Protein AF-A0A161MHH9-F1 (afdb_monomer_lite)

Sequence (127 aa):
YSMPCRKWLFSYLLRFGYIRGVFGSSETMMTHTGTCDDVPEHMFDSVAALCGGGPAYVYMVIESLADGAVRCGVPRDLALKLASQTIVGAGKMVLETGKHPGQLKDEVCSPAGTTITAVHELEKSGI

pLDDT: mean 80.11, std 20.92, range [27.95, 97.62]

Organism: Triatoma infestans (NCBI:txid30076)

Structure (mmCIF, N/CA/C/O backbone):
data_AF-A0A161MHH9-F1
#
_entry.id   AF-A0A161MHH9-F1
#
loop_
_atom_site.group_PDB
_atom_site.id
_atom_site.type_symbol
_atom_site.label_atom_id
_atom_site.label_alt_id
_atom_site.label_comp_id
_atom_site.label_asym_id
_atom_site.label_entity_id
_atom_site.label_seq_id
_atom_site.pdbx_PDB_ins_code
_atom_site.Cartn_x
_atom_site.Cartn_y
_atom_site.Cartn_z
_atom_site.occupancy
_atom_site.B_iso_or_equiv
_atom_site.auth_seq_id
_atom_site.auth_comp_id
_atom_site.auth_asym_id
_atom_site.auth_atom_id
_atom_site.pdbx_PDB_model_num
ATOM 1 N N . TYR A 1 1 ? -11.184 -4.318 -25.543 1.00 39.19 1 TYR A N 1
ATOM 2 C CA . TYR A 1 1 ? -11.174 -3.171 -24.617 1.00 39.19 1 TYR A CA 1
ATOM 3 C C . TYR A 1 1 ? -10.759 -1.927 -25.382 1.00 39.19 1 TYR A C 1
ATOM 5 O O . TYR A 1 1 ? -9.670 -1.888 -25.939 1.00 39.19 1 TYR A O 1
ATOM 13 N N . SER A 1 2 ? -11.719 -1.015 -25.554 1.00 31.48 2 SER A N 1
ATOM 14 C CA . SER A 1 2 ? -11.681 0.097 -26.510 1.00 31.48 2 SER A CA 1
ATOM 15 C C . SER A 1 2 ? -10.672 1.183 -26.114 1.00 31.48 2 SER A C 1
ATOM 17 O O . SER A 1 2 ? -10.205 1.247 -24.982 1.00 31.48 2 SER A O 1
ATOM 19 N N . MET A 1 3 ? -10.338 2.027 -27.084 1.00 36.03 3 MET A N 1
ATOM 20 C CA . MET A 1 3 ? -9.195 2.936 -27.173 1.00 36.03 3 MET A CA 1
ATOM 21 C C . MET A 1 3 ? -9.117 4.190 -26.253 1.00 36.03 3 MET A C 1
ATOM 23 O O . MET A 1 3 ? -8.106 4.886 -26.384 1.00 36.03 3 MET A O 1
ATOM 27 N N . PRO A 1 4 ? -10.031 4.533 -25.310 1.00 34.28 4 PRO A N 1
ATOM 28 C CA . PRO A 1 4 ? -9.840 5.723 -24.464 1.00 34.28 4 PRO A CA 1
ATOM 29 C C . PRO A 1 4 ? -8.626 5.652 -23.523 1.00 34.28 4 PRO A C 1
ATOM 31 O O . PRO A 1 4 ? -8.024 6.682 -23.224 1.00 34.28 4 PRO A O 1
ATOM 34 N N . CYS A 1 5 ? -8.221 4.451 -23.088 1.00 37.31 5 CYS A N 1
ATOM 35 C CA . CYS A 1 5 ? -7.142 4.294 -22.108 1.00 37.31 5 CYS A CA 1
ATOM 36 C C . CYS A 1 5 ? -5.749 4.621 -22.661 1.00 37.31 5 CYS A C 1
ATOM 38 O O . CYS A 1 5 ? -4.925 5.119 -21.905 1.00 37.31 5 CYS A O 1
ATOM 40 N N . ARG A 1 6 ? -5.467 4.421 -23.960 1.00 35.59 6 ARG A N 1
ATOM 41 C CA . ARG A 1 6 ? -4.095 4.575 -24.500 1.00 35.59 6 ARG A CA 1
ATOM 42 C C . ARG A 1 6 ? -3.558 6.006 -24.426 1.00 35.59 6 ARG A C 1
ATOM 44 O O . ARG A 1 6 ? -2.373 6.181 -24.171 1.00 35.59 6 ARG A O 1
ATOM 51 N N . LYS A 1 7 ? -4.404 7.026 -24.619 1.00 27.95 7 LYS A N 1
ATOM 52 C CA . LYS A 1 7 ? -3.964 8.437 -24.575 1.00 27.95 7 LYS A CA 1
ATOM 53 C C . LYS A 1 7 ? -3.684 8.924 -23.151 1.00 27.95 7 LYS A C 1
ATOM 55 O O . LYS A 1 7 ? -2.758 9.703 -22.953 1.00 27.95 7 LYS A O 1
ATOM 60 N N . TRP A 1 8 ? -4.440 8.430 -22.171 1.00 35.22 8 TRP A N 1
ATOM 61 C CA . TRP A 1 8 ? -4.188 8.709 -20.755 1.00 35.22 8 TRP A CA 1
ATOM 62 C C . TRP A 1 8 ? -2.962 7.944 -20.241 1.00 35.22 8 TRP A C 1
ATOM 64 O O . TRP A 1 8 ? -2.106 8.545 -19.598 1.00 35.22 8 TRP A O 1
ATOM 74 N N . LEU A 1 9 ? -2.818 6.667 -20.622 1.00 44.84 9 LEU A N 1
ATOM 75 C CA . LEU A 1 9 ? -1.654 5.831 -20.304 1.00 44.84 9 LEU A CA 1
ATOM 76 C C . LEU A 1 9 ? -0.351 6.482 -20.771 1.00 44.84 9 LEU A C 1
ATOM 78 O O . LEU A 1 9 ? 0.579 6.588 -19.987 1.00 44.84 9 LEU A O 1
ATOM 82 N N . PHE A 1 10 ? -0.293 6.963 -22.018 1.00 36.94 10 PHE A N 1
ATOM 83 C CA . PHE A 1 10 ? 0.929 7.554 -22.573 1.00 36.94 10 PHE A CA 1
ATOM 84 C C . PHE A 1 10 ? 1.328 8.844 -21.846 1.00 36.94 10 PHE A C 1
ATOM 86 O O . PHE A 1 10 ? 2.498 9.030 -21.529 1.00 36.94 10 PHE A O 1
ATOM 93 N N . SER A 1 11 ? 0.365 9.714 -21.520 1.00 36.44 11 SER A N 1
ATOM 94 C CA . SER A 1 11 ? 0.652 10.953 -20.787 1.00 36.44 11 SER A CA 1
ATOM 95 C C . SER A 1 11 ? 1.033 10.714 -19.322 1.00 36.44 11 SER A C 1
ATOM 97 O O . SER A 1 11 ? 1.737 11.549 -18.763 1.00 36.44 11 SER A O 1
ATOM 99 N N . TYR A 1 12 ? 0.572 9.629 -18.690 1.00 44.78 12 TYR A N 1
ATOM 100 C CA . TYR A 1 12 ? 0.880 9.308 -17.290 1.00 44.78 12 TYR A CA 1
ATOM 101 C C . TYR A 1 12 ? 2.180 8.497 -17.159 1.00 44.78 12 TYR A C 1
ATOM 103 O O . TYR A 1 12 ? 3.005 8.804 -16.303 1.00 44.78 12 TYR A O 1
ATOM 111 N N . LEU A 1 13 ? 2.417 7.543 -18.068 1.00 45.84 13 LEU A N 1
ATOM 112 C CA . LEU A 1 13 ? 3.664 6.774 -18.176 1.00 45.84 13 LEU A CA 1
ATOM 113 C C . LEU A 1 13 ? 4.859 7.670 -18.537 1.00 45.84 13 LEU A C 1
ATOM 115 O O . LEU A 1 13 ? 5.917 7.525 -17.936 1.00 45.84 13 LEU A O 1
ATOM 119 N N . LEU A 1 14 ? 4.689 8.653 -19.434 1.00 44.50 14 LEU A N 1
ATOM 120 C CA . LEU A 1 14 ? 5.736 9.642 -19.744 1.00 44.50 14 LEU A CA 1
ATOM 121 C C . LEU A 1 14 ? 6.009 10.615 -18.586 1.00 44.50 14 LEU A C 1
ATOM 123 O O . LEU A 1 14 ? 7.119 11.124 -18.449 1.00 44.50 14 LEU A O 1
ATOM 127 N N . ARG A 1 15 ? 5.007 10.883 -17.740 1.00 41.09 15 ARG A N 1
ATOM 128 C CA . ARG A 1 15 ? 5.143 11.799 -16.597 1.00 41.09 15 ARG A CA 1
ATOM 129 C C . ARG A 1 15 ? 5.786 11.145 -15.371 1.00 41.09 15 ARG A C 1
ATOM 131 O O . ARG A 1 15 ? 6.183 11.876 -14.476 1.00 41.09 15 ARG A O 1
ATOM 138 N N . PHE A 1 16 ? 5.909 9.815 -15.364 1.00 43.34 16 PHE A N 1
ATOM 139 C CA . PHE A 1 16 ? 6.545 9.023 -14.303 1.00 43.34 16 PH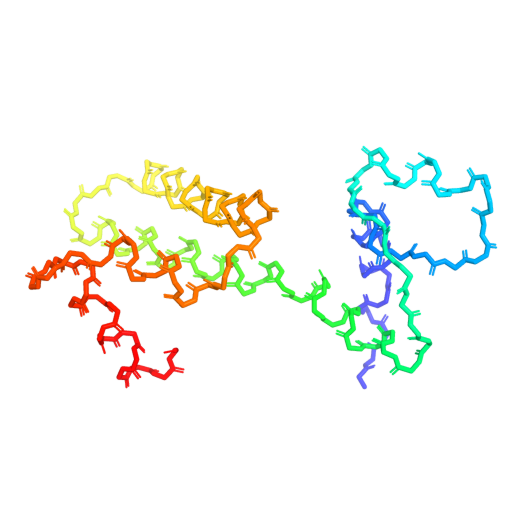E A CA 1
ATOM 140 C C . PHE A 1 16 ? 7.673 8.089 -14.796 1.00 43.34 16 PHE A C 1
ATOM 142 O O . PHE A 1 16 ? 8.205 7.318 -14.004 1.00 43.34 16 PHE A O 1
ATOM 149 N N . GLY A 1 17 ? 8.071 8.175 -16.071 1.00 48.00 17 GLY A N 1
ATOM 150 C CA . GLY A 1 17 ? 9.331 7.624 -16.586 1.00 48.00 17 GLY A CA 1
ATOM 151 C C . GLY A 1 17 ? 9.383 6.125 -16.924 1.00 48.00 17 GLY A C 1
ATOM 152 O O . GLY A 1 17 ? 10.430 5.656 -17.327 1.00 48.00 17 GLY A O 1
ATOM 153 N N . TYR A 1 18 ? 8.314 5.340 -16.839 1.00 48.50 18 TYR A N 1
ATOM 154 C CA . TYR A 1 18 ? 8.427 3.870 -16.703 1.00 48.50 18 TYR A CA 1
ATOM 155 C C . TYR A 1 18 ? 8.810 3.008 -17.941 1.00 48.50 18 TYR A C 1
ATOM 157 O O . TYR A 1 18 ? 8.583 1.800 -17.917 1.00 48.50 18 TYR A O 1
ATOM 165 N N . ILE A 1 19 ? 9.354 3.555 -19.040 1.00 47.62 19 ILE A N 1
ATOM 166 C CA . ILE A 1 19 ? 9.624 2.776 -20.276 1.00 47.62 19 ILE A CA 1
ATOM 167 C C . ILE A 1 19 ? 11.009 3.097 -20.861 1.00 47.62 19 ILE A C 1
ATOM 169 O O . ILE A 1 19 ? 11.229 4.220 -21.316 1.00 47.62 19 ILE A O 1
ATOM 173 N N . ARG A 1 20 ? 11.907 2.101 -20.962 1.00 45.06 20 ARG A N 1
ATOM 174 C CA . ARG A 1 20 ? 13.073 2.143 -21.866 1.00 45.06 20 ARG A CA 1
ATOM 175 C C . ARG A 1 20 ? 12.827 1.326 -23.140 1.00 45.06 20 ARG A C 1
ATOM 177 O O . ARG A 1 20 ? 12.329 0.204 -23.116 1.00 45.06 20 ARG A O 1
ATOM 184 N N . GLY A 1 21 ? 13.223 1.919 -24.259 1.00 37.16 21 GLY A N 1
ATOM 185 C CA . GLY A 1 21 ? 13.432 1.300 -25.564 1.00 37.16 21 GLY A CA 1
ATOM 186 C C . GLY A 1 21 ? 14.320 2.242 -26.379 1.00 37.16 21 GLY A C 1
ATOM 187 O O . GLY A 1 21 ? 14.154 3.450 -26.263 1.00 37.16 21 GLY A O 1
ATOM 188 N N . VAL A 1 22 ? 15.291 1.695 -27.121 1.00 42.59 22 VAL A N 1
ATOM 189 C CA . VAL A 1 22 ? 16.333 2.329 -27.971 1.00 42.59 22 VAL A CA 1
ATOM 190 C C . VAL A 1 22 ? 16.170 3.844 -28.248 1.00 42.59 22 VAL A C 1
ATOM 192 O O . VAL A 1 22 ? 15.843 4.256 -29.357 1.00 42.59 22 VAL A O 1
ATOM 195 N N . PHE A 1 23 ? 16.443 4.698 -27.259 1.00 43.78 23 PHE A N 1
ATOM 196 C CA . PHE A 1 23 ? 16.444 6.158 -27.409 1.00 43.78 23 PHE A CA 1
ATOM 197 C C . PHE A 1 23 ? 17.538 6.768 -26.521 1.00 43.78 23 PHE A C 1
ATOM 199 O O . PHE A 1 23 ? 17.275 7.282 -25.436 1.00 43.78 23 PHE A O 1
ATOM 206 N N . GLY A 1 24 ? 18.788 6.718 -26.994 1.00 44.09 24 GLY A N 1
ATOM 207 C CA . GLY A 1 24 ? 19.966 7.135 -26.219 1.00 44.09 24 GLY A CA 1
ATOM 208 C C . GLY A 1 24 ? 19.958 8.588 -25.718 1.00 44.09 24 GLY A C 1
ATOM 209 O O . GLY A 1 24 ? 20.624 8.886 -24.737 1.00 44.09 24 GLY A O 1
ATOM 210 N N . SER A 1 25 ? 19.200 9.494 -26.342 1.00 49.91 25 SER A N 1
ATOM 211 C CA . SER A 1 25 ? 19.061 10.897 -25.909 1.00 49.91 25 SER A CA 1
ATOM 212 C C . SER A 1 25 ? 17.768 11.191 -25.137 1.00 49.91 25 SER A C 1
ATOM 214 O O . SER A 1 25 ? 17.690 12.200 -24.440 1.00 49.91 25 SER A O 1
ATOM 216 N N . SER A 1 26 ? 16.748 10.335 -25.239 1.00 56.34 26 SER A N 1
ATOM 217 C CA . SER A 1 26 ? 15.442 10.560 -24.596 1.00 56.34 26 SER A CA 1
ATOM 218 C C . SER A 1 26 ? 15.384 10.004 -23.177 1.00 56.34 26 SER A C 1
ATOM 220 O O . SER A 1 26 ? 14.631 10.513 -22.353 1.00 56.34 26 SER A O 1
ATOM 222 N N . GLU A 1 27 ? 16.214 9.010 -22.871 1.00 58.84 27 GLU A N 1
ATOM 223 C CA . GLU A 1 27 ? 16.301 8.416 -21.539 1.00 58.84 27 GLU A CA 1
ATOM 224 C C . GLU A 1 27 ? 16.670 9.454 -20.471 1.00 58.84 27 GLU A C 1
ATOM 226 O O . GLU A 1 27 ? 16.003 9.556 -19.446 1.00 58.84 27 GLU A O 1
ATOM 231 N N . THR A 1 28 ? 17.651 10.317 -20.755 1.00 63.88 28 THR A N 1
ATOM 232 C CA . THR A 1 28 ? 18.076 11.379 -19.830 1.00 63.88 28 THR A CA 1
ATOM 233 C C . THR A 1 28 ? 16.928 12.328 -19.483 1.00 63.88 28 THR A C 1
ATOM 235 O O . THR A 1 28 ? 16.841 12.799 -18.354 1.00 63.88 28 THR A O 1
ATOM 238 N N . MET A 1 29 ? 16.012 12.585 -20.424 1.00 72.56 29 MET A N 1
ATOM 239 C CA . MET A 1 29 ? 14.842 13.432 -20.176 1.00 72.56 29 MET A CA 1
ATOM 240 C C . MET A 1 29 ? 13.800 12.740 -19.288 1.00 72.56 29 MET A C 1
ATOM 242 O O . MET A 1 29 ? 13.165 13.408 -18.475 1.00 72.56 29 MET A O 1
ATOM 246 N N . MET A 1 30 ? 13.616 11.425 -19.435 1.00 69.31 30 MET A N 1
ATOM 247 C CA . MET A 1 30 ? 12.617 10.659 -18.679 1.00 69.31 30 MET A CA 1
ATOM 248 C C . MET A 1 30 ? 13.069 10.356 -17.247 1.00 69.31 30 MET A C 1
ATOM 250 O O . MET A 1 30 ? 12.257 10.416 -16.326 1.00 69.31 30 MET A O 1
ATOM 254 N N . THR A 1 31 ? 14.369 10.152 -17.023 1.00 72.31 31 THR A N 1
ATOM 255 C CA . THR A 1 31 ? 14.920 9.938 -15.674 1.00 72.31 31 THR A CA 1
ATOM 256 C C . THR A 1 31 ? 14.722 11.157 -14.759 1.00 72.31 31 THR A C 1
ATOM 258 O O . THR A 1 31 ? 14.723 11.032 -13.538 1.00 72.31 31 THR A O 1
ATOM 261 N N . HIS A 1 32 ? 14.494 12.354 -15.313 1.00 77.94 32 HIS A N 1
ATOM 262 C CA . HIS A 1 32 ? 14.159 13.538 -14.512 1.00 77.94 32 HIS A CA 1
ATOM 263 C C . HIS A 1 32 ? 12.730 13.525 -13.944 1.00 77.94 32 HIS A C 1
ATOM 265 O O . HIS A 1 32 ? 12.462 14.256 -12.988 1.00 77.94 32 HIS A O 1
ATOM 271 N N . THR A 1 33 ? 11.810 12.737 -14.510 1.00 78.06 33 THR A N 1
ATOM 272 C CA . THR A 1 33 ? 10.408 12.662 -14.064 1.00 78.06 33 THR A CA 1
ATOM 273 C C . THR A 1 33 ? 10.083 11.385 -13.289 1.00 78.06 33 THR A C 1
ATOM 275 O O . THR A 1 33 ? 9.038 11.325 -12.640 1.00 78.06 33 THR A O 1
ATOM 278 N N . GLY A 1 34 ? 10.966 10.384 -13.294 1.00 77.12 34 GLY A N 1
ATOM 279 C CA . GLY A 1 34 ? 10.770 9.148 -12.542 1.00 77.12 34 GLY A CA 1
ATOM 280 C C . GLY A 1 34 ? 11.833 8.087 -12.814 1.00 77.12 34 GLY A C 1
ATOM 281 O O . GLY A 1 34 ? 12.978 8.401 -13.127 1.00 77.12 34 GLY A O 1
ATOM 282 N N . THR A 1 35 ? 11.450 6.822 -12.651 1.00 79.06 35 THR A N 1
ATOM 283 C CA . THR A 1 35 ? 12.330 5.661 -12.869 1.00 79.06 35 THR A CA 1
ATOM 284 C C . THR A 1 35 ? 12.090 5.082 -14.256 1.00 79.06 35 THR A C 1
ATOM 286 O O . THR A 1 35 ? 10.944 5.026 -14.689 1.00 79.06 35 THR A O 1
ATOM 289 N N . CYS A 1 36 ? 13.159 4.679 -14.950 1.00 78.12 36 CYS A N 1
ATOM 290 C CA . CYS A 1 36 ? 13.104 4.147 -16.312 1.00 78.12 36 CYS A CA 1
ATOM 291 C C . CYS A 1 36 ? 13.831 2.802 -16.383 1.00 78.12 36 CYS A C 1
ATOM 293 O O . CYS A 1 36 ? 15.059 2.778 -16.271 1.00 78.12 36 CYS A O 1
ATOM 295 N N . ASP A 1 37 ? 13.092 1.722 -16.650 1.00 80.06 37 ASP A N 1
ATOM 296 C CA . ASP A 1 37 ? 13.617 0.354 -16.729 1.00 80.06 37 ASP A CA 1
ATOM 297 C C . ASP A 1 37 ? 13.358 -0.294 -18.100 1.00 80.06 37 ASP A C 1
ATOM 299 O O . ASP A 1 37 ? 12.393 0.035 -18.799 1.00 80.06 37 ASP A O 1
ATOM 303 N N . ASP A 1 38 ? 14.251 -1.209 -18.494 1.00 77.50 38 ASP A N 1
ATOM 304 C CA . ASP A 1 38 ? 14.163 -1.979 -19.739 1.00 77.50 38 ASP A CA 1
ATOM 305 C C . ASP A 1 38 ? 13.190 -3.142 -19.549 1.00 77.50 38 ASP A C 1
ATOM 307 O O . ASP A 1 38 ? 13.387 -4.012 -18.700 1.00 77.50 38 ASP A O 1
ATOM 311 N N . VAL A 1 39 ? 12.131 -3.163 -20.361 1.00 79.69 39 VAL A N 1
ATOM 312 C CA . VAL A 1 39 ? 11.064 -4.164 -20.277 1.00 79.69 39 VAL A CA 1
ATOM 313 C C . VAL A 1 39 ? 10.957 -4.910 -21.610 1.00 79.69 39 VAL A C 1
ATOM 315 O O . VAL A 1 39 ? 10.833 -4.273 -22.657 1.00 79.69 39 VAL A O 1
ATOM 318 N N . PRO A 1 40 ? 10.961 -6.255 -21.610 1.00 82.62 40 PRO A N 1
ATOM 319 C CA . PRO A 1 40 ? 10.707 -7.037 -22.814 1.00 82.62 40 PRO A CA 1
ATOM 320 C C . PRO A 1 40 ? 9.346 -6.703 -23.437 1.00 82.62 40 PRO A C 1
ATOM 322 O O . PRO A 1 40 ? 8.352 -6.570 -22.727 1.00 82.62 40 PRO A O 1
ATOM 325 N N . GLU A 1 41 ? 9.262 -6.667 -24.767 1.00 82.00 41 GLU A N 1
ATOM 326 C CA . GLU A 1 41 ? 8.041 -6.256 -25.482 1.00 82.00 41 GLU A CA 1
ATOM 327 C C . GLU A 1 41 ? 6.799 -7.084 -25.102 1.00 82.00 41 GLU A C 1
ATOM 329 O O . GLU A 1 41 ? 5.705 -6.548 -24.952 1.00 82.00 41 GLU A O 1
ATOM 334 N N . HIS A 1 42 ? 6.971 -8.380 -24.832 1.00 88.19 42 HIS A N 1
ATOM 335 C CA . HIS A 1 42 ? 5.877 -9.256 -24.401 1.00 88.19 42 HIS A CA 1
ATOM 336 C C . HIS A 1 42 ? 5.305 -8.914 -23.010 1.00 88.19 42 HIS A C 1
ATOM 338 O O . HIS A 1 42 ? 4.203 -9.346 -22.683 1.00 88.19 42 HIS A O 1
ATOM 344 N N . MET A 1 43 ? 6.038 -8.162 -22.182 1.00 85.75 43 MET A N 1
ATOM 345 C CA . MET A 1 43 ? 5.587 -7.705 -20.862 1.00 85.75 43 MET A CA 1
ATOM 346 C C . MET A 1 43 ? 4.941 -6.317 -20.909 1.00 85.75 43 MET A C 1
ATOM 348 O O . MET A 1 43 ? 4.415 -5.859 -19.894 1.00 85.75 43 MET A O 1
ATOM 352 N N . PHE A 1 44 ? 4.958 -5.644 -22.063 1.00 84.69 44 PHE A N 1
ATOM 353 C CA . PHE A 1 44 ? 4.567 -4.242 -22.170 1.00 84.69 44 PHE A CA 1
ATOM 354 C C . PHE A 1 44 ? 3.113 -3.999 -21.756 1.00 84.69 44 PHE A C 1
ATOM 356 O O . PHE A 1 44 ? 2.846 -3.082 -20.984 1.00 84.69 44 PHE A O 1
ATOM 363 N N . ASP A 1 45 ? 2.179 -4.850 -22.190 1.00 83.94 45 ASP A N 1
ATOM 364 C CA . ASP A 1 45 ? 0.765 -4.727 -21.814 1.00 83.94 45 ASP A CA 1
ATOM 365 C C . ASP A 1 45 ? 0.558 -4.891 -20.298 1.00 83.94 45 ASP A C 1
ATOM 367 O O . ASP A 1 45 ? -0.207 -4.141 -19.685 1.00 83.94 45 ASP A O 1
ATOM 371 N N . SER A 1 46 ? 1.281 -5.825 -19.674 1.00 88.19 46 SER A N 1
ATOM 372 C CA . SER A 1 46 ? 1.214 -6.084 -18.232 1.00 88.19 46 SER A CA 1
ATOM 373 C C . SER A 1 46 ? 1.797 -4.932 -17.415 1.00 88.19 46 SER A C 1
ATOM 375 O O . SER A 1 46 ? 1.177 -4.483 -16.451 1.00 88.19 46 SER A O 1
ATOM 377 N N . VAL A 1 47 ? 2.962 -4.411 -17.813 1.00 85.06 47 VAL A N 1
ATOM 378 C CA . VAL A 1 47 ? 3.595 -3.260 -17.151 1.00 85.06 47 VAL A CA 1
ATOM 379 C C . VAL A 1 47 ? 2.748 -2.005 -17.337 1.00 85.06 47 VAL A C 1
ATOM 381 O O . VAL A 1 47 ? 2.527 -1.261 -16.387 1.00 85.06 47 VAL A O 1
ATOM 384 N N . ALA A 1 48 ? 2.183 -1.797 -18.524 1.00 83.25 48 ALA A N 1
ATOM 385 C CA . ALA A 1 48 ? 1.303 -0.669 -18.782 1.00 83.25 48 ALA A CA 1
ATOM 386 C C . ALA A 1 48 ? 0.008 -0.740 -17.950 1.00 83.25 48 ALA A C 1
ATOM 388 O O . ALA A 1 48 ? -0.455 0.289 -17.453 1.00 83.25 48 ALA A O 1
ATOM 389 N N . ALA A 1 49 ? -0.555 -1.937 -17.747 1.00 85.75 49 ALA A N 1
ATOM 390 C CA . ALA A 1 49 ? -1.693 -2.143 -16.853 1.00 85.75 49 ALA A CA 1
ATOM 391 C C . ALA A 1 49 ? -1.328 -1.872 -15.384 1.00 85.75 49 ALA A C 1
ATOM 393 O O . ALA A 1 49 ? -2.075 -1.180 -14.690 1.00 85.75 49 ALA A O 1
ATOM 394 N N . LEU A 1 50 ? -0.164 -2.346 -14.929 1.00 86.69 50 LEU A N 1
ATOM 395 C CA . LEU A 1 50 ? 0.342 -2.102 -13.578 1.00 86.69 50 LEU A CA 1
ATOM 396 C C . LEU A 1 50 ? 0.588 -0.610 -13.323 1.00 86.69 50 LEU A C 1
ATOM 398 O O . LEU A 1 50 ? 0.068 -0.058 -12.361 1.00 86.69 50 LEU A O 1
ATOM 402 N N . CYS A 1 51 ? 1.349 0.060 -14.183 1.00 85.62 51 CYS A N 1
ATOM 403 C CA . CYS A 1 51 ? 1.731 1.458 -13.997 1.00 85.62 51 CYS A CA 1
ATOM 404 C C . CYS A 1 51 ? 0.567 2.425 -14.265 1.00 85.62 51 CYS A C 1
ATOM 406 O O . CYS A 1 51 ? 0.456 3.460 -13.613 1.00 85.62 51 CYS A O 1
ATOM 408 N N . GLY A 1 52 ? -0.310 2.099 -15.217 1.00 83.88 52 GLY A N 1
ATOM 409 C CA . GLY A 1 52 ? -1.465 2.928 -15.551 1.00 83.88 52 GLY A CA 1
ATOM 410 C C . GLY A 1 52 ? -2.643 2.758 -14.591 1.00 83.88 52 GLY A C 1
ATOM 411 O O . GLY A 1 52 ? -3.299 3.740 -14.253 1.00 83.88 52 GLY A O 1
ATOM 412 N N . GLY A 1 53 ? -2.915 1.525 -14.153 1.00 87.19 53 GLY A N 1
ATOM 413 C CA . GLY A 1 53 ? -4.016 1.196 -13.240 1.00 87.19 53 GLY A CA 1
ATOM 414 C C . GLY A 1 53 ? -3.625 1.193 -11.760 1.00 87.19 53 GLY A C 1
ATOM 415 O O . GLY A 1 53 ? -4.469 1.460 -10.908 1.00 87.19 53 GLY A O 1
ATOM 416 N N . GLY A 1 54 ? -2.350 0.955 -11.447 1.00 88.06 54 GLY A N 1
ATOM 417 C CA . GLY A 1 54 ? -1.806 0.879 -10.089 1.00 88.06 54 GLY A CA 1
ATOM 418 C C . GLY A 1 54 ? -2.183 2.051 -9.181 1.00 88.06 54 GLY A C 1
ATOM 419 O O . GLY A 1 54 ? -2.648 1.805 -8.065 1.00 88.06 54 GLY A O 1
ATOM 420 N N . PRO A 1 55 ? -2.081 3.316 -9.638 1.00 91.50 55 PRO A N 1
ATOM 421 C CA . PRO A 1 55 ? -2.479 4.465 -8.830 1.00 91.50 55 PRO A CA 1
ATOM 422 C C . PRO A 1 55 ? -3.939 4.416 -8.365 1.00 91.50 55 PRO A C 1
ATOM 424 O O . PRO A 1 55 ? -4.227 4.848 -7.254 1.00 91.50 55 PRO A O 1
ATOM 427 N N . ALA A 1 56 ? -4.855 3.845 -9.156 1.00 92.25 56 ALA A N 1
ATOM 428 C CA . ALA A 1 56 ? -6.261 3.736 -8.766 1.00 92.25 56 ALA A CA 1
ATOM 429 C C . ALA A 1 56 ? -6.444 2.832 -7.537 1.00 92.25 56 ALA A C 1
ATOM 431 O O . ALA A 1 56 ? -7.182 3.186 -6.620 1.00 92.25 56 ALA A O 1
ATOM 432 N N . TYR A 1 57 ? -5.727 1.706 -7.476 1.00 91.06 57 TYR A N 1
ATOM 433 C CA . TYR A 1 57 ? -5.743 0.828 -6.302 1.00 91.06 57 TYR A CA 1
ATOM 434 C C . TYR A 1 57 ? -5.151 1.529 -5.077 1.00 91.06 57 TYR A C 1
ATOM 436 O O . TYR A 1 57 ? -5.689 1.428 -3.979 1.00 91.06 57 TYR A O 1
ATOM 444 N N . VAL A 1 58 ? -4.082 2.304 -5.269 1.00 94.69 58 VAL A N 1
ATOM 445 C CA . VAL A 1 58 ? -3.452 3.062 -4.183 1.00 94.69 58 VAL A CA 1
ATOM 446 C C . VAL A 1 58 ? -4.376 4.163 -3.653 1.00 94.69 58 VAL A C 1
ATOM 448 O O . VAL A 1 58 ? -4.462 4.343 -2.439 1.00 94.69 58 VAL A O 1
ATOM 451 N N . TYR A 1 59 ? -5.115 4.864 -4.517 1.00 95.12 59 TYR A N 1
ATOM 452 C CA . TYR A 1 59 ? -6.102 5.858 -4.080 1.00 95.12 59 TYR A CA 1
ATOM 453 C C . TYR A 1 59 ? -7.212 5.232 -3.232 1.00 95.12 59 TYR A C 1
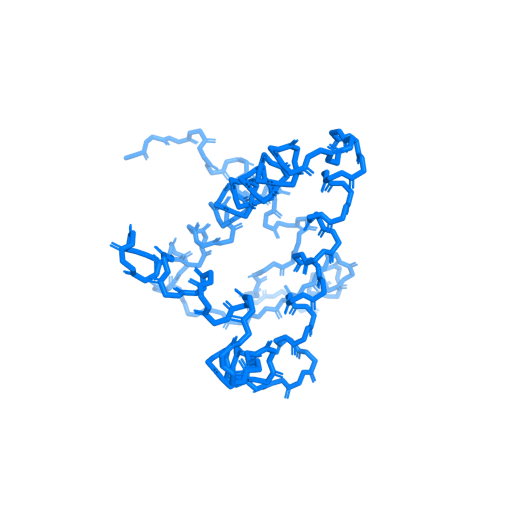ATOM 455 O O . TYR A 1 59 ? -7.539 5.780 -2.181 1.00 95.12 59 TYR A O 1
ATOM 463 N N . MET A 1 60 ? -7.706 4.051 -3.619 1.00 95.25 60 MET A N 1
ATOM 464 C CA . MET A 1 60 ? -8.681 3.294 -2.822 1.00 95.25 60 MET A CA 1
ATOM 465 C C . MET A 1 60 ? -8.140 2.941 -1.430 1.00 95.25 60 MET A C 1
ATOM 467 O O . MET A 1 60 ? -8.857 3.057 -0.435 1.00 95.25 60 MET A O 1
ATOM 471 N N . VAL A 1 61 ? -6.866 2.544 -1.333 1.00 95.00 61 VAL A N 1
ATOM 472 C CA . VAL A 1 61 ? -6.220 2.254 -0.042 1.00 95.00 61 VAL A CA 1
ATOM 473 C C . VAL A 1 61 ? -6.106 3.519 0.813 1.00 95.00 61 VAL A C 1
ATOM 475 O O . VAL A 1 61 ? -6.432 3.479 1.997 1.00 95.00 61 VAL A O 1
ATOM 478 N N . ILE A 1 62 ? -5.691 4.652 0.235 1.00 96.12 62 ILE A N 1
ATOM 479 C CA . ILE A 1 62 ? -5.579 5.931 0.961 1.00 96.12 62 ILE A CA 1
ATOM 480 C C . ILE A 1 62 ? -6.938 6.363 1.517 1.00 96.12 62 ILE A C 1
ATOM 482 O O . ILE A 1 62 ? -7.028 6.747 2.685 1.00 96.12 62 ILE A O 1
ATOM 486 N N . GLU A 1 63 ? -7.989 6.285 0.702 1.00 95.94 63 GLU A N 1
ATOM 487 C CA . GLU A 1 63 ? -9.349 6.634 1.111 1.00 95.94 63 GLU A CA 1
ATOM 488 C C . GLU A 1 63 ? -9.841 5.722 2.242 1.00 95.94 63 GLU A C 1
ATOM 490 O O . GLU A 1 63 ? -10.285 6.216 3.279 1.00 95.94 63 GLU A O 1
ATOM 495 N N . SER A 1 64 ? -9.642 4.407 2.105 1.00 94.94 64 SER A N 1
ATOM 496 C CA . SER A 1 64 ? -10.044 3.414 3.111 1.00 94.94 64 SER A CA 1
ATOM 497 C C . SER A 1 64 ? -9.309 3.597 4.447 1.00 94.94 64 SER A C 1
ATOM 499 O O . SER A 1 64 ? -9.912 3.503 5.518 1.00 94.94 64 SER A O 1
ATOM 501 N N . LEU A 1 65 ? -8.007 3.906 4.408 1.00 95.38 65 LEU A N 1
ATOM 502 C CA . LEU A 1 65 ? -7.219 4.224 5.604 1.00 95.38 65 LEU A CA 1
ATOM 503 C C . LEU A 1 65 ? -7.723 5.503 6.282 1.00 95.38 65 LEU A C 1
ATOM 505 O O . LEU A 1 65 ? -7.837 5.556 7.510 1.00 95.38 65 LEU A O 1
ATOM 509 N N . ALA A 1 66 ? -8.046 6.528 5.492 1.00 96.94 66 ALA A N 1
ATOM 510 C CA . ALA A 1 66 ? -8.582 7.774 6.016 1.00 96.94 66 ALA A CA 1
ATOM 511 C C . ALA A 1 66 ? -9.978 7.580 6.631 1.00 96.94 66 ALA A C 1
ATOM 513 O O . ALA A 1 66 ? -10.242 8.131 7.698 1.00 96.94 66 ALA A O 1
ATOM 514 N N . ASP A 1 67 ? -10.851 6.783 6.011 1.00 96.06 67 ASP A N 1
ATOM 515 C CA . ASP A 1 67 ? -12.166 6.415 6.555 1.00 96.06 67 ASP A CA 1
ATOM 516 C C . ASP A 1 67 ? -12.043 5.690 7.899 1.00 96.06 67 ASP A C 1
ATOM 518 O O . ASP A 1 67 ? -12.739 6.030 8.861 1.00 96.06 67 ASP A O 1
ATOM 522 N N . GLY A 1 68 ? -11.108 4.740 7.998 1.00 94.75 68 GLY A N 1
ATOM 523 C CA . GLY A 1 68 ? -10.805 4.046 9.249 1.00 94.75 68 GLY A CA 1
ATOM 524 C C . GLY A 1 68 ? -10.374 5.007 10.361 1.00 94.75 68 GLY A C 1
ATOM 525 O O . GLY A 1 68 ? -10.878 4.928 11.481 1.00 94.75 68 GLY A O 1
ATOM 526 N N . ALA A 1 69 ? -9.501 5.969 10.051 1.00 96.00 69 ALA A N 1
ATOM 527 C CA . ALA A 1 69 ? -9.056 6.974 11.015 1.00 96.00 69 ALA A CA 1
ATOM 528 C C . ALA A 1 69 ? -10.185 7.935 11.435 1.00 96.00 69 ALA A C 1
ATOM 530 O O . ALA A 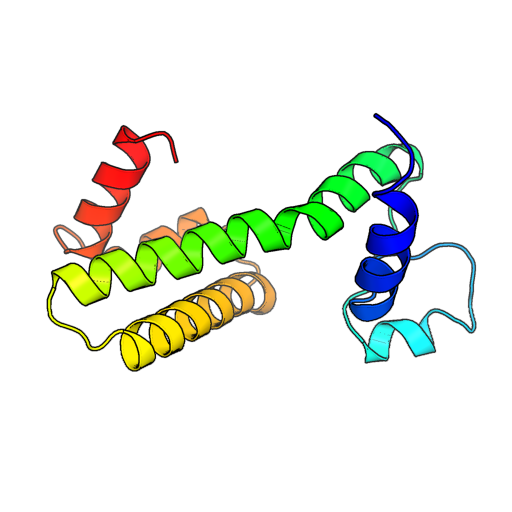1 69 ? -10.301 8.268 12.617 1.00 96.00 69 ALA A O 1
ATOM 531 N N . VAL A 1 70 ? -11.052 8.342 10.501 1.00 97.62 70 VAL A N 1
ATOM 532 C CA . VAL A 1 70 ? -12.232 9.175 10.799 1.00 97.62 70 VAL A CA 1
ATOM 533 C C . VAL A 1 70 ? -13.198 8.447 11.726 1.00 97.62 70 VAL A C 1
ATOM 535 O O . VAL A 1 70 ? -13.691 9.043 12.683 1.00 97.62 70 VAL A O 1
ATOM 538 N N . ARG A 1 71 ? -13.417 7.144 11.513 1.00 96.00 71 ARG A N 1
ATOM 539 C CA . ARG A 1 71 ? -14.236 6.314 12.409 1.00 96.00 71 ARG A CA 1
ATOM 540 C C . ARG A 1 71 ? -13.683 6.272 13.838 1.00 96.00 71 ARG A C 1
ATOM 542 O O . ARG A 1 71 ? -14.458 6.150 14.782 1.00 96.00 71 ARG A O 1
ATOM 549 N N . CYS A 1 72 ? -12.371 6.420 13.997 1.00 94.75 72 CYS A N 1
ATOM 550 C CA . CYS A 1 72 ? -11.693 6.523 15.289 1.00 94.75 72 CYS A CA 1
ATOM 551 C C . CYS A 1 72 ? -11.637 7.961 15.853 1.00 94.75 72 CYS A C 1
ATOM 553 O O . CYS A 1 72 ? -11.031 8.172 16.901 1.00 94.75 72 CYS A O 1
ATOM 555 N N . GLY A 1 73 ? -12.254 8.946 15.187 1.00 95.94 73 GLY A N 1
ATOM 556 C CA . GLY A 1 73 ? -12.368 10.332 15.657 1.00 95.94 73 GLY A CA 1
ATOM 557 C C . GLY A 1 73 ? -11.337 11.315 15.090 1.00 95.94 73 GLY A C 1
ATOM 558 O O . GLY A 1 73 ? -11.279 12.457 15.545 1.00 95.94 73 GLY A O 1
ATOM 559 N N . VAL A 1 74 ? -10.522 10.918 14.107 1.00 96.56 74 VAL A N 1
ATOM 560 C CA . VAL A 1 74 ? -9.543 11.818 13.471 1.00 96.56 74 VAL A CA 1
ATOM 561 C C . VAL A 1 74 ? -10.241 12.739 12.455 1.00 96.56 74 VAL A C 1
ATOM 563 O O . VAL A 1 74 ? -11.035 12.256 11.648 1.00 96.56 74 VAL A O 1
ATOM 566 N N . PRO A 1 75 ? -9.942 14.053 12.415 1.00 97.56 75 PRO A N 1
ATOM 567 C CA . PRO A 1 75 ? -10.470 14.942 11.381 1.00 97.56 75 PRO A CA 1
ATOM 568 C C . PRO A 1 75 ? -10.100 14.472 9.968 1.00 97.56 75 PRO A C 1
ATOM 570 O O . PRO A 1 75 ? -8.954 14.098 9.719 1.00 97.56 75 PRO A O 1
ATOM 573 N N . ARG A 1 76 ? -11.050 14.546 9.028 1.00 96.19 76 ARG A N 1
ATOM 574 C CA . ARG A 1 76 ? -10.908 14.025 7.654 1.00 96.19 76 ARG A CA 1
ATOM 575 C C . ARG A 1 76 ? -9.659 14.525 6.931 1.00 96.19 76 ARG A C 1
ATOM 577 O O . ARG A 1 76 ? -8.930 13.719 6.357 1.00 96.19 76 ARG A O 1
ATOM 584 N N . ASP A 1 77 ? -9.383 15.823 7.004 1.00 96.50 77 ASP A N 1
ATOM 585 C CA . ASP A 1 77 ? -8.234 16.429 6.321 1.00 96.50 77 ASP A CA 1
ATOM 586 C C . ASP A 1 77 ? -6.902 15.915 6.877 1.00 96.50 77 ASP A C 1
ATOM 588 O O . ASP A 1 77 ? -5.960 15.635 6.131 1.00 96.50 77 ASP A O 1
ATOM 592 N N . LEU A 1 78 ? -6.833 15.733 8.200 1.00 96.69 78 LEU A N 1
ATOM 593 C CA . LEU A 1 78 ? -5.660 15.167 8.855 1.00 96.69 78 LEU A CA 1
ATOM 594 C C . LEU A 1 78 ? -5.511 13.679 8.518 1.00 96.69 78 LEU A C 1
ATOM 596 O O . LEU A 1 78 ? -4.407 13.239 8.206 1.00 96.69 78 LEU A O 1
ATOM 600 N N . ALA A 1 79 ? -6.610 12.924 8.528 1.00 97.06 79 ALA A N 1
ATOM 601 C CA . ALA A 1 79 ? -6.627 11.507 8.183 1.00 97.06 79 ALA A CA 1
ATOM 602 C C . ALA A 1 79 ? -6.113 11.259 6.756 1.00 97.06 79 ALA A C 1
ATOM 604 O O . ALA A 1 79 ? -5.227 10.430 6.567 1.00 97.06 79 ALA A O 1
ATOM 605 N N . LEU A 1 80 ? -6.592 12.025 5.769 1.00 97.44 80 LEU A N 1
ATOM 606 C CA . LEU A 1 80 ? -6.130 11.931 4.379 1.00 97.44 80 LEU A CA 1
ATOM 607 C C . LEU A 1 80 ? -4.647 12.274 4.243 1.00 97.44 80 LEU A C 1
ATOM 609 O O . LEU A 1 80 ? -3.907 11.569 3.552 1.00 97.44 80 LEU A O 1
ATOM 613 N N . LYS A 1 81 ? -4.196 13.334 4.923 1.00 97.06 81 LYS A N 1
ATOM 614 C CA . LYS A 1 81 ? -2.788 13.741 4.910 1.00 97.06 81 LYS A CA 1
ATOM 615 C C . LYS A 1 81 ? -1.884 12.650 5.483 1.00 97.06 81 LYS A C 1
ATOM 617 O O . LYS A 1 81 ? -0.869 12.320 4.873 1.00 97.06 81 LYS A O 1
ATOM 622 N N . LEU A 1 82 ? -2.249 12.093 6.638 1.00 96.75 82 LEU A N 1
ATOM 623 C CA . LEU A 1 82 ? -1.473 11.042 7.295 1.00 96.75 82 LEU A CA 1
ATOM 624 C C . LEU A 1 82 ? -1.493 9.746 6.480 1.00 96.75 82 LEU A C 1
ATOM 626 O O . LEU A 1 82 ? -0.428 9.194 6.230 1.00 96.75 82 LEU A O 1
ATOM 630 N N . ALA A 1 83 ? -2.656 9.312 5.986 1.00 96.56 83 ALA A N 1
ATOM 631 C CA . ALA A 1 83 ? -2.774 8.123 5.140 1.00 96.56 83 ALA A CA 1
ATOM 632 C C . ALA A 1 83 ? -1.915 8.233 3.869 1.00 96.56 83 ALA A C 1
ATOM 634 O O . ALA A 1 83 ? -1.161 7.314 3.547 1.00 96.56 83 ALA A O 1
ATOM 635 N N . SER A 1 84 ? -1.957 9.384 3.192 1.00 96.12 84 SER A N 1
ATOM 636 C CA . SER A 1 84 ? -1.133 9.640 2.004 1.00 96.12 84 SER A CA 1
ATOM 637 C C . SER A 1 84 ? 0.362 9.558 2.327 1.00 96.12 84 SER A C 1
ATOM 639 O O . SER A 1 84 ? 1.126 8.918 1.604 1.00 96.12 84 SER A O 1
ATOM 641 N N . GLN A 1 85 ? 0.787 10.160 3.442 1.00 97.00 85 GLN A N 1
ATOM 642 C CA . GLN A 1 85 ? 2.183 10.124 3.873 1.00 97.00 85 GLN A CA 1
ATOM 643 C C . GLN A 1 85 ? 2.634 8.710 4.266 1.00 97.00 85 GLN A C 1
ATOM 645 O O . GLN A 1 85 ? 3.771 8.336 3.974 1.00 97.00 85 GLN A O 1
ATOM 650 N N . THR A 1 86 ? 1.758 7.917 4.887 1.00 96.12 86 THR A N 1
ATOM 651 C CA . THR A 1 86 ? 2.030 6.516 5.231 1.00 96.12 86 THR A CA 1
ATOM 652 C C . THR A 1 86 ? 2.312 5.687 3.983 1.00 96.12 86 THR A C 1
ATOM 654 O O . THR A 1 86 ? 3.294 4.949 3.961 1.00 96.12 86 THR A O 1
ATOM 657 N N . ILE A 1 87 ? 1.520 5.850 2.918 1.00 95.81 87 ILE A N 1
ATOM 658 C CA . ILE A 1 87 ? 1.747 5.146 1.648 1.00 95.81 87 ILE A CA 1
ATOM 659 C C . ILE A 1 87 ? 3.076 5.555 1.005 1.00 95.81 87 ILE A C 1
ATOM 661 O O . ILE A 1 87 ? 3.829 4.691 0.556 1.00 95.81 87 ILE A O 1
ATOM 665 N N . VAL A 1 88 ? 3.411 6.850 1.012 1.00 95.44 88 VAL A N 1
ATOM 666 C CA . VAL A 1 88 ? 4.714 7.325 0.516 1.00 95.44 88 VAL A CA 1
ATOM 667 C C . VAL A 1 88 ? 5.863 6.709 1.318 1.00 95.44 88 VAL A C 1
ATOM 669 O O . VAL A 1 88 ? 6.842 6.252 0.732 1.00 95.44 88 VAL A O 1
ATOM 672 N N . GLY A 1 89 ? 5.750 6.672 2.649 1.00 94.19 89 GLY A N 1
ATOM 673 C CA . GLY A 1 89 ? 6.756 6.070 3.524 1.00 94.19 89 GLY A CA 1
ATOM 674 C C . GLY A 1 89 ? 6.933 4.572 3.274 1.00 94.19 89 GLY A C 1
ATOM 675 O O . GLY A 1 89 ? 8.060 4.112 3.109 1.00 94.19 89 GLY A O 1
ATOM 676 N N . ALA A 1 90 ? 5.832 3.825 3.173 1.00 94.88 90 ALA A N 1
ATOM 677 C CA . ALA A 1 90 ? 5.862 2.391 2.897 1.00 94.88 90 ALA A CA 1
ATOM 678 C C . ALA A 1 90 ? 6.514 2.083 1.539 1.00 94.88 90 ALA A C 1
ATOM 680 O O . ALA A 1 90 ? 7.390 1.224 1.460 1.00 94.88 90 ALA A O 1
ATOM 681 N N . GLY A 1 91 ? 6.154 2.830 0.488 1.00 93.69 91 GLY A N 1
ATOM 682 C CA . GLY A 1 91 ? 6.765 2.682 -0.835 1.00 93.69 91 GLY A CA 1
ATOM 683 C C . GLY A 1 91 ? 8.267 2.976 -0.828 1.00 93.69 91 GLY A C 1
ATOM 684 O O . GLY A 1 91 ? 9.049 2.203 -1.377 1.00 93.69 91 GLY A O 1
ATOM 685 N N . LYS A 1 92 ? 8.693 4.046 -0.142 1.00 94.00 92 LYS A N 1
ATOM 686 C CA . LYS A 1 92 ? 10.119 4.370 0.011 1.00 94.00 92 LYS A CA 1
ATOM 687 C C . LYS A 1 92 ? 10.894 3.276 0.731 1.00 94.00 92 LYS A C 1
ATOM 689 O O . LYS A 1 92 ? 11.966 2.914 0.268 1.00 94.00 92 LYS A O 1
ATOM 694 N N . MET A 1 93 ? 10.344 2.706 1.804 1.00 94.38 93 MET A N 1
ATOM 695 C CA . MET A 1 93 ? 11.005 1.619 2.533 1.00 94.38 93 MET A CA 1
ATOM 696 C C . MET A 1 93 ? 11.280 0.415 1.632 1.00 94.38 93 MET A C 1
ATOM 698 O O . MET A 1 93 ? 12.366 -0.155 1.702 1.00 94.38 93 MET A O 1
ATOM 702 N N . VAL A 1 94 ? 10.342 0.050 0.756 1.00 94.62 94 VAL A N 1
ATOM 703 C CA . VAL A 1 94 ? 10.548 -1.047 -0.205 1.00 94.62 94 VAL A CA 1
ATOM 704 C C . VAL A 1 94 ? 11.681 -0.715 -1.180 1.00 94.62 94 VAL A C 1
ATOM 706 O O . VAL A 1 94 ? 12.574 -1.536 -1.378 1.00 94.62 94 VAL A O 1
ATOM 709 N N . LEU A 1 95 ? 11.676 0.495 -1.748 1.00 91.38 95 LEU A N 1
ATOM 710 C CA . LEU A 1 95 ? 12.665 0.919 -2.744 1.00 91.38 95 LEU A CA 1
ATOM 711 C C . LEU A 1 95 ? 14.073 1.108 -2.157 1.00 91.38 95 LEU A C 1
ATOM 713 O O . LEU A 1 95 ? 15.053 0.730 -2.788 1.00 91.38 95 LEU A O 1
ATOM 717 N N . GLU A 1 96 ? 14.183 1.685 -0.960 1.00 93.75 96 GLU A N 1
ATOM 718 C CA . GLU A 1 96 ? 15.466 2.041 -0.343 1.00 93.75 96 GLU A CA 1
ATOM 719 C C . GLU A 1 96 ? 16.121 0.857 0.375 1.00 93.75 96 GLU A C 1
ATOM 721 O O . GLU A 1 96 ? 17.344 0.726 0.358 1.00 93.75 96 GLU A O 1
ATOM 726 N N . THR A 1 97 ? 15.332 -0.014 1.014 1.00 92.38 97 THR A N 1
ATOM 727 C CA . THR A 1 97 ? 15.894 -1.144 1.772 1.00 92.38 97 THR A CA 1
ATOM 728 C C . THR A 1 97 ? 16.134 -2.381 0.915 1.00 92.38 97 THR A C 1
ATOM 730 O O . THR A 1 97 ? 16.921 -3.239 1.312 1.00 92.38 97 THR A O 1
ATOM 733 N N . GLY A 1 98 ? 15.431 -2.517 -0.216 1.00 91.06 98 GLY A N 1
ATOM 734 C CA . GLY A 1 98 ? 15.455 -3.723 -1.047 1.00 91.06 98 GLY A CA 1
ATOM 735 C C . GLY A 1 98 ? 14.958 -4.988 -0.332 1.00 91.06 98 GLY A C 1
ATOM 736 O O . GLY A 1 98 ? 15.135 -6.094 -0.843 1.00 91.06 98 GLY A O 1
ATOM 737 N N . LYS A 1 99 ? 14.362 -4.855 0.861 1.00 93.31 99 LYS A N 1
ATOM 738 C CA . LYS A 1 99 ? 13.837 -5.981 1.638 1.00 93.31 99 LYS A CA 1
ATOM 739 C C . LYS A 1 99 ? 12.535 -6.489 1.032 1.00 93.31 99 LYS A C 1
ATOM 741 O O . LYS A 1 99 ? 11.745 -5.732 0.468 1.00 93.31 99 LYS A O 1
ATOM 746 N N . HIS A 1 100 ? 12.270 -7.777 1.227 1.00 94.44 100 HIS A N 1
ATOM 747 C CA . HIS A 1 100 ? 10.989 -8.362 0.851 1.00 94.44 100 HIS A CA 1
ATOM 748 C C . HIS A 1 100 ? 9.841 -7.675 1.625 1.00 94.44 100 HIS A C 1
ATOM 750 O O . HIS A 1 100 ? 9.957 -7.520 2.845 1.00 94.44 100 HIS A O 1
ATOM 756 N N . PRO A 1 101 ? 8.709 -7.312 0.988 1.00 92.81 101 PRO A N 1
ATOM 757 C CA . PRO A 1 101 ? 7.593 -6.650 1.671 1.00 92.81 101 PRO A CA 1
ATOM 758 C C . PRO A 1 101 ? 7.060 -7.419 2.887 1.00 92.81 101 PRO A C 1
ATOM 760 O O . PRO A 1 101 ? 6.678 -6.808 3.879 1.00 92.81 101 PRO A O 1
ATOM 763 N N . GLY A 1 102 ? 7.099 -8.757 2.852 1.00 93.19 102 GLY A N 1
ATOM 764 C CA . GLY A 1 102 ? 6.747 -9.593 4.006 1.00 93.19 102 GLY A CA 1
ATOM 765 C C . GLY A 1 102 ? 7.665 -9.377 5.214 1.00 93.19 102 GLY A C 1
ATOM 766 O O . GLY A 1 102 ? 7.184 -9.316 6.335 1.00 93.19 102 GLY A O 1
ATOM 767 N N . GLN A 1 103 ? 8.961 -9.148 4.990 1.00 94.25 103 GLN A N 1
ATOM 768 C CA . GLN A 1 103 ? 9.883 -8.821 6.077 1.00 94.25 103 GLN A CA 1
ATOM 769 C C . GLN A 1 103 ? 9.594 -7.427 6.648 1.00 94.25 103 GLN A C 1
ATOM 771 O O . GLN A 1 103 ? 9.581 -7.247 7.860 1.00 94.25 103 GLN A O 1
ATOM 776 N N . LEU A 1 104 ? 9.325 -6.438 5.788 1.00 93.00 104 LEU A N 1
ATOM 777 C CA . LEU A 1 104 ? 8.944 -5.094 6.240 1.00 93.00 104 LEU A CA 1
ATOM 778 C C . LEU A 1 104 ? 7.622 -5.112 7.026 1.00 93.00 104 LEU A C 1
ATOM 780 O O . LEU A 1 104 ? 7.486 -4.370 7.996 1.00 93.00 104 LEU A O 1
ATOM 784 N N . LYS A 1 105 ? 6.673 -5.982 6.645 1.00 92.56 105 LYS A N 1
ATOM 785 C CA . LYS A 1 105 ? 5.442 -6.250 7.406 1.00 92.56 105 LYS A CA 1
ATOM 786 C C . LYS A 1 105 ? 5.770 -6.763 8.808 1.00 92.56 105 LYS A C 1
ATOM 788 O O . LYS A 1 105 ? 5.241 -6.231 9.781 1.00 92.56 105 LYS A O 1
ATOM 793 N N . ASP A 1 106 ? 6.656 -7.748 8.917 1.00 92.06 106 ASP A N 1
ATOM 794 C CA . ASP A 1 106 ? 7.042 -8.335 10.203 1.00 92.06 106 ASP A CA 1
ATOM 795 C C . ASP A 1 106 ? 7.767 -7.318 11.103 1.00 92.06 106 ASP A C 1
ATOM 797 O O . ASP A 1 106 ? 7.508 -7.259 12.303 1.00 92.06 106 ASP A O 1
ATOM 801 N N . GLU A 1 107 ? 8.601 -6.446 10.526 1.00 93.00 107 GLU A N 1
ATOM 802 C CA . GLU A 1 107 ? 9.326 -5.391 11.255 1.00 93.00 107 GLU A CA 1
ATOM 803 C C . GLU A 1 107 ? 8.392 -4.358 11.919 1.00 93.00 107 GLU A C 1
ATOM 805 O O . GLU A 1 107 ? 8.745 -3.793 12.956 1.00 93.00 107 GLU A O 1
ATOM 810 N N . VAL A 1 108 ? 7.191 -4.130 11.372 1.00 92.50 108 VAL A N 1
ATOM 811 C CA . VAL A 1 108 ? 6.181 -3.221 11.956 1.00 92.50 108 VAL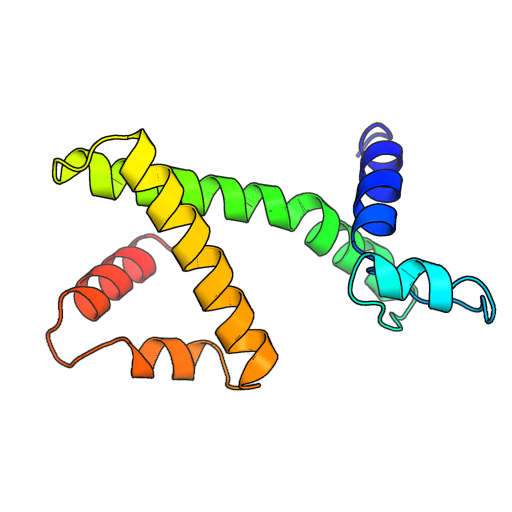 A CA 1
ATOM 812 C C . VAL A 1 108 ? 5.114 -3.940 12.793 1.00 92.50 108 VAL A C 1
ATOM 814 O O . VAL A 1 108 ? 4.318 -3.291 13.481 1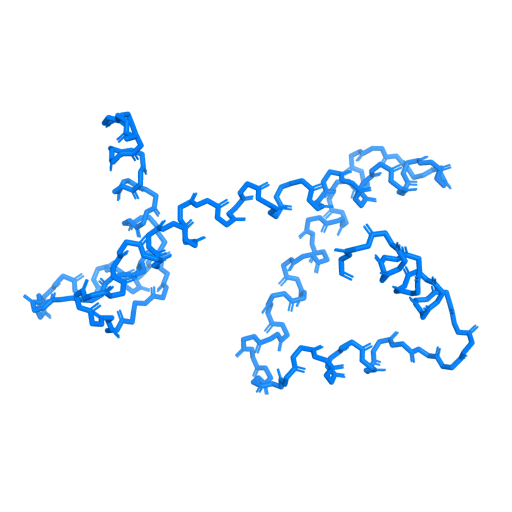.00 92.50 108 VAL A O 1
ATOM 817 N N . CYS A 1 109 ? 5.082 -5.274 12.759 1.00 91.81 109 CYS A N 1
ATOM 818 C CA . CYS A 1 109 ? 4.124 -6.094 13.493 1.00 91.81 109 CYS A CA 1
ATOM 819 C C . CYS A 1 109 ? 4.702 -6.542 14.836 1.00 91.81 109 CYS A C 1
ATOM 821 O O . CYS A 1 109 ? 5.281 -7.617 14.974 1.00 91.81 109 CYS A O 1
ATOM 823 N N . SER A 1 110 ? 4.488 -5.731 15.870 1.00 90.81 110 SER A N 1
ATOM 824 C CA . SER A 1 110 ? 4.824 -6.127 17.239 1.00 90.81 110 SER A CA 1
ATOM 825 C C . SER A 1 110 ? 3.995 -7.352 17.674 1.00 90.81 110 SER A C 1
ATOM 827 O O . SER A 1 110 ? 2.797 -7.406 17.362 1.00 90.81 110 SER A O 1
ATOM 829 N N . PRO A 1 111 ? 4.565 -8.303 18.443 1.00 85.88 111 PRO A N 1
ATOM 830 C CA . PRO A 1 111 ? 3.809 -9.429 18.991 1.00 85.88 111 PRO A CA 1
ATOM 831 C C . PRO A 1 111 ? 2.585 -8.952 19.783 1.00 85.88 111 PRO A C 1
ATOM 833 O O . PRO A 1 111 ? 2.709 -8.083 20.644 1.00 85.88 111 PRO A O 1
ATOM 836 N N . ALA A 1 112 ? 1.406 -9.505 19.476 1.00 88.12 112 ALA A N 1
ATOM 837 C CA . ALA A 1 112 ? 0.112 -9.117 20.061 1.00 88.12 112 ALA A CA 1
ATOM 838 C C . ALA A 1 112 ? -0.252 -7.615 19.933 1.00 88.12 112 ALA A C 1
ATOM 840 O O . ALA A 1 112 ? -1.098 -7.110 20.670 1.00 88.12 112 ALA A O 1
ATOM 841 N N . GLY A 1 113 ? 0.375 -6.894 18.998 1.00 90.88 113 GLY A N 1
ATOM 842 C CA . GLY A 1 113 ? 0.103 -5.484 18.738 1.00 90.88 113 GLY A CA 1
ATOM 843 C C . GLY A 1 113 ? -1.180 -5.222 17.941 1.00 90.88 113 GLY A C 1
ATOM 844 O O . GLY A 1 113 ? -1.826 -6.111 17.378 1.00 90.88 113 GLY A O 1
ATOM 845 N N . THR A 1 114 ? -1.525 -3.942 17.827 1.00 89.75 114 THR A N 1
ATOM 846 C CA . THR A 1 114 ? -2.645 -3.481 16.995 1.00 89.75 114 THR A CA 1
ATOM 847 C C . THR A 1 114 ? -2.397 -3.744 15.510 1.00 89.75 114 THR A C 1
ATOM 849 O O . THR A 1 114 ? -3.318 -4.148 14.804 1.00 89.75 114 THR A O 1
ATOM 852 N N . THR A 1 115 ? -1.151 -3.599 15.046 1.00 91.06 115 THR A N 1
ATOM 853 C CA . THR A 1 115 ? -0.774 -3.826 13.643 1.00 91.06 115 THR A CA 1
ATOM 854 C C . THR A 1 115 ? -1.025 -5.267 13.210 1.00 91.06 115 THR A C 1
ATOM 856 O O . THR A 1 115 ? -1.661 -5.484 12.185 1.00 91.06 115 THR A O 1
ATOM 859 N N . ILE A 1 116 ? -0.604 -6.260 14.005 1.00 92.50 116 ILE A N 1
ATOM 860 C CA . ILE A 1 116 ? -0.794 -7.672 13.641 1.00 92.50 116 ILE A CA 1
ATOM 861 C C . ILE A 1 116 ? -2.277 -8.067 13.650 1.00 92.50 116 ILE A C 1
ATOM 863 O O . ILE A 1 116 ? -2.721 -8.844 12.811 1.00 92.50 116 ILE A O 1
ATOM 867 N N . THR A 1 117 ? -3.066 -7.466 14.544 1.00 92.19 117 THR A N 1
ATOM 868 C CA . THR A 1 117 ? -4.522 -7.660 14.577 1.00 92.19 117 THR A CA 1
ATOM 869 C C . THR A 1 117 ? -5.179 -7.094 13.316 1.00 92.19 117 THR A C 1
ATOM 871 O O . THR A 1 117 ? -6.044 -7.738 12.729 1.00 92.19 117 THR A O 1
ATOM 874 N N . ALA A 1 118 ? -4.747 -5.912 12.866 1.00 90.94 118 ALA A N 1
ATOM 875 C CA . ALA A 1 118 ? -5.242 -5.313 11.631 1.00 90.94 118 ALA A CA 1
ATOM 876 C C . ALA A 1 118 ? -4.850 -6.137 10.394 1.00 90.94 118 ALA A C 1
ATOM 878 O O . ALA A 1 118 ? -5.696 -6.378 9.539 1.00 90.94 118 ALA A O 1
ATOM 879 N N . VAL A 1 119 ? -3.602 -6.616 10.322 1.00 93.56 119 VAL A N 1
ATOM 880 C CA . VAL A 1 119 ? -3.132 -7.505 9.243 1.00 93.56 119 VAL A CA 1
ATOM 881 C C . VAL A 1 119 ? -3.975 -8.778 9.175 1.00 93.56 119 VAL A C 1
ATOM 883 O O . VAL A 1 119 ? -4.406 -9.157 8.093 1.00 93.56 119 VAL A O 1
ATOM 886 N N . HIS A 1 120 ? -4.291 -9.388 10.318 1.00 93.62 120 HIS A N 1
ATOM 887 C CA . HIS A 1 120 ? -5.146 -10.578 10.371 1.00 93.62 120 HIS A CA 1
ATOM 888 C C . HIS A 1 120 ? -6.550 -10.337 9.798 1.00 93.62 120 HIS A C 1
ATOM 890 O O . HIS A 1 120 ? -7.094 -11.189 9.100 1.00 93.62 120 HIS A O 1
ATOM 896 N N . GLU A 1 121 ? -7.151 -9.174 10.061 1.00 94.00 121 GLU A N 1
ATOM 897 C CA . GLU A 1 121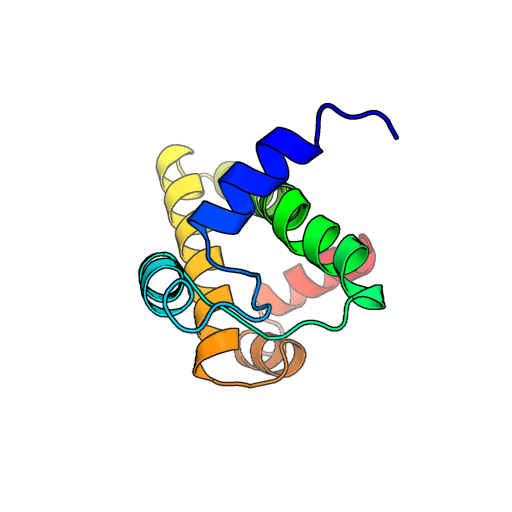 ? -8.458 -8.831 9.483 1.00 94.00 121 GLU A CA 1
ATOM 898 C C . GLU A 1 121 ? -8.387 -8.527 7.980 1.00 94.00 121 GLU A C 1
ATOM 900 O O . GLU A 1 121 ? -9.332 -8.837 7.248 1.00 94.00 121 GLU A O 1
ATOM 905 N N . LEU A 1 122 ? -7.269 -7.977 7.497 1.00 92.38 122 LEU A N 1
ATOM 906 C CA . LEU A 1 122 ? -7.024 -7.813 6.061 1.00 92.38 122 LEU A CA 1
ATOM 907 C C . LEU A 1 122 ? -6.908 -9.177 5.362 1.00 92.38 122 LEU A C 1
ATOM 909 O O . LEU A 1 122 ? -7.603 -9.401 4.371 1.00 92.38 122 LEU A O 1
ATOM 913 N N . GLU A 1 123 ? -6.143 -10.110 5.938 1.00 93.31 123 GLU A N 1
ATOM 914 C CA . GLU A 1 123 ? -5.966 -11.469 5.404 1.00 93.31 123 GLU A CA 1
ATOM 915 C C . GLU A 1 123 ? -7.299 -12.242 5.372 1.00 93.31 123 GLU A C 1
ATOM 917 O O . GLU A 1 123 ? -7.625 -12.900 4.382 1.00 93.31 123 GLU A O 1
ATOM 922 N N . LYS A 1 124 ? -8.148 -12.101 6.402 1.00 94.94 124 LYS A N 1
ATOM 923 C CA . LYS A 1 124 ? -9.518 -12.659 6.390 1.00 94.94 124 LYS A CA 1
ATOM 924 C C . LYS A 1 124 ? -10.409 -12.060 5.306 1.00 94.94 124 LYS A C 1
ATOM 926 O O . LYS A 1 124 ? -11.312 -12.738 4.819 1.00 94.94 124 LYS A O 1
ATOM 931 N N . SER A 1 125 ? -10.190 -10.792 4.972 1.00 91.81 125 SER A N 1
ATOM 932 C CA . SER A 1 125 ? -10.973 -10.057 3.976 1.00 91.81 125 SER A CA 1
ATOM 933 C C . SER A 1 125 ? -10.478 -10.289 2.542 1.00 91.81 125 SER A C 1
ATOM 935 O O . SER A 1 125 ? -11.106 -9.799 1.603 1.00 91.81 125 SER A O 1
ATOM 937 N N . GLY A 1 126 ? -9.400 -11.062 2.361 1.00 89.62 126 GLY A N 1
ATOM 938 C CA . GLY A 1 126 ? -8.877 -11.466 1.055 1.00 89.62 126 GLY A CA 1
ATOM 939 C C . GLY A 1 126 ? -7.829 -10.524 0.458 1.00 89.62 126 GLY A C 1
ATOM 940 O O . GLY A 1 126 ? -7.685 -10.505 -0.765 1.00 89.62 126 GLY A O 1
ATOM 941 N N . ILE A 1 127 ? -7.131 -9.748 1.295 1.00 83.38 127 ILE A N 1
ATOM 942 C CA . ILE A 1 127 ? -5.946 -8.954 0.919 1.00 83.38 127 ILE A CA 1
ATOM 943 C C . ILE A 1 127 ? -4.671 -9.665 1.371 1.00 83.38 127 ILE A C 1
ATOM 945 O O . ILE A 1 127 ? -4.683 -10.242 2.480 1.00 83.38 127 ILE A O 1
#

InterPro domains:
  IPR008927 6-phosphogluconate dehydrogenase-like, C-terminal domain superfamily [SSF48179] (40-126)
  IPR029036 Pyrroline-5-carboxylate reductase, dimerisation domain [PF14748] (41-126)
  IPR053790 Pyrroline-5-carboxylate reductase-like conserved site [PS00521] (101-123)

Foldseek 3Di:
DDDPQPVQLVVQCQQALAEDDPDPVCSVVSVVRHDYDYDDPVCVVVVSCCSSVVVVVLVVQLQVQLVVVVVVPDDSVVSSVVSVVVVVVLVCCCVVVVDDSVVVLVVPDDVVDPSVVVVVVVVVVPD

Secondary structure (DSSP, 8-state):
--THHHHHHHHHHHHHT--B-S-TTTHHHHTTTS---B--GGGHHHHHHHHHHHHHHHHHHHHHHHHHHHHTT--HHHHHHHHHHHHHHHHHHHHHH---HHHHHHHH--TT-HHHHHHHHHHHTT-

Radius of gyration: 18.13 Å; chains: 1; bounding box: 34×29×48 Å